Protein AF-A0A0V8QGS8-F1 (afdb_monomer)

Radius of gyration: 12.03 Å; Cα contacts (8 Å, |Δi|>4): 243; chains: 1; bounding box: 34×21×25 Å

Solvent-accessible surface area (backbone atoms only — not comparable to full-atom values): 4753 Å² total; per-residue (Å²): 86,79,36,69,49,77,57,97,60,34,23,33,35,54,26,59,55,71,86,66,56,43,65,43,75,50,62,56,54,57,96,86,11,39,27,34,31,37,33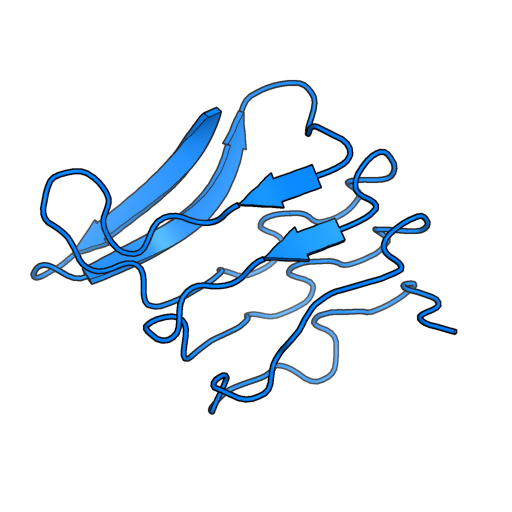,58,46,20,40,46,59,38,50,59,27,29,35,42,47,64,36,79,55,31,30,34,39,25,51,28,20,34,17,42,12,54,47,30,56,45,68,71,58,89,56,41,78,43,68,39,93,44,18,49,40,71,36,65,68,120

Sequence (94 aa):
MFTYKIENGYCAITGYKGEVPSELVVPETIEGATVCSITDNAFAGCTTLEKVTLPPTVQMIGHKAFKDCKNLKTINTKNVTHLRPDAFEGVVIA

InterPro domains:
  IPR026906 BspA-type LRR region [PF13306] (34-89)
  IPR032675 Leucine-rich repeat domain superfamily [G3DSA:3.80.10.10] (1-93)

Foldseek 3Di:
DWDWDDDPLAIETQADPDQDAQEEEDDCDDPSRGHAEYEACRQAQNCSHAEYHDDLNHAEYYACSNANVANHAYDDCPSHNYYDPRVHHNYDHD

Organism: NCBI:txid290052

pLDDT: mean 96.55, std 5.52, range [53.91, 98.81]

Mean predicted aligned error: 2.3 Å

Secondary structure (DSSP, 8-state):
-EEEEEETTEEEEEEESSSPPSEEE--SEETTEEEEEE-TTTTTT-TT--EEE--TT--EE-TTTTTT-TT--EE--TT-SEE-TTTTTT----

Nearest PDB structures (foldseek):
  6mlx-assembly3_C  TM=9.117E-01  e=2.038E-06  Treponema pallidum
  4fs7-assembly1_A  TM=8.053E-01  e=8.578E-05  Bacteroides ovatus ATCC 8483
  4oju-assembly1_D  TM=5.997E-01  e=6.279E-04  Pseudoflavonifractor capillosus ATCC 29799
  4cp6-assembly1_A  TM=3.447E-01  e=3.013E-03  Streptococcus pneumoniae

Structure (mmCIF, N/CA/C/O backbone):
data_AF-A0A0V8QGS8-F1
#
_entry.id   AF-A0A0V8QGS8-F1
#
loop_
_atom_site.group_PDB
_atom_site.id
_atom_site.type_symbol
_atom_site.label_atom_id
_atom_site.label_alt_id
_atom_site.label_comp_id
_atom_site.label_asym_id
_atom_site.label_entity_id
_atom_site.label_seq_id
_atom_site.pdbx_PDB_ins_code
_atom_site.Cartn_x
_atom_site.Cartn_y
_atom_site.Cartn_z
_atom_site.occupancy
_atom_site.B_iso_or_equiv
_atom_site.auth_seq_id
_atom_site.auth_comp_id
_atom_site.auth_asym_id
_atom_site.auth_atom_id
_atom_site.pdbx_PDB_model_num
ATOM 1 N N . MET A 1 1 ? 9.148 5.269 8.580 1.00 91.56 1 MET A N 1
ATOM 2 C CA . MET A 1 1 ? 9.723 5.046 7.228 1.00 91.56 1 MET A CA 1
ATOM 3 C C . MET A 1 1 ? 9.239 3.707 6.707 1.00 91.56 1 MET A C 1
ATOM 5 O O . MET A 1 1 ? 9.074 2.806 7.522 1.00 91.56 1 MET A O 1
ATOM 9 N N . PHE A 1 2 ? 9.009 3.556 5.403 1.00 97.88 2 PHE A N 1
ATOM 10 C CA . PHE A 1 2 ? 8.597 2.263 4.848 1.00 97.88 2 PHE A CA 1
ATOM 11 C C . PHE A 1 2 ? 9.626 1.171 5.156 1.00 97.88 2 PHE A C 1
ATOM 13 O O . PHE A 1 2 ? 10.831 1.405 5.063 1.00 97.88 2 PHE A O 1
ATOM 20 N N . THR A 1 3 ? 9.144 -0.015 5.517 1.00 98.50 3 THR A N 1
ATOM 21 C CA . THR A 1 3 ? 9.937 -1.246 5.501 1.00 98.50 3 THR A CA 1
ATOM 22 C C . THR A 1 3 ? 9.609 -2.002 4.226 1.00 98.50 3 THR A C 1
ATOM 24 O O . THR A 1 3 ? 8.468 -1.996 3.759 1.00 98.50 3 THR A O 1
ATOM 27 N N . TYR A 1 4 ? 10.600 -2.654 3.634 1.00 98.69 4 TYR A N 1
ATOM 28 C CA . TYR A 1 4 ? 10.450 -3.251 2.315 1.00 98.69 4 TYR A CA 1
ATOM 29 C C . TYR A 1 4 ? 11.447 -4.385 2.089 1.00 98.69 4 TYR A C 1
ATOM 31 O O . TYR A 1 4 ? 12.402 -4.556 2.848 1.00 98.69 4 TYR A O 1
ATOM 39 N N . LYS A 1 5 ? 11.193 -5.171 1.045 1.00 98.56 5 LYS A N 1
ATOM 40 C CA . LYS A 1 5 ? 12.110 -6.179 0.509 1.00 98.56 5 LYS A CA 1
ATOM 41 C C . LYS A 1 5 ? 12.296 -5.919 -0.976 1.00 98.56 5 LYS A C 1
ATOM 43 O O . LYS A 1 5 ? 11.309 -5.682 -1.670 1.00 98.56 5 LYS A O 1
ATOM 48 N N . ILE A 1 6 ? 13.541 -5.966 -1.435 1.00 98.50 6 ILE A N 1
ATOM 49 C CA . ILE A 1 6 ? 13.885 -5.830 -2.848 1.00 98.50 6 ILE A CA 1
ATOM 50 C C . ILE A 1 6 ? 14.396 -7.170 -3.359 1.00 98.50 6 ILE A C 1
ATOM 52 O O . ILE A 1 6 ? 15.282 -7.770 -2.754 1.00 98.50 6 ILE A O 1
ATOM 56 N N . GLU A 1 7 ? 13.846 -7.614 -4.483 1.00 98.00 7 GLU A N 1
ATOM 57 C CA . GLU A 1 7 ? 14.265 -8.821 -5.187 1.00 98.00 7 GLU A CA 1
ATOM 58 C C . GLU A 1 7 ? 14.142 -8.589 -6.698 1.00 98.00 7 GLU A C 1
ATOM 60 O O . GLU A 1 7 ? 13.109 -8.132 -7.183 1.00 98.00 7 GLU A O 1
ATOM 65 N N . ASN A 1 8 ? 15.209 -8.870 -7.453 1.00 96.44 8 ASN A N 1
ATOM 66 C CA . ASN A 1 8 ? 15.240 -8.757 -8.919 1.00 96.44 8 ASN A CA 1
ATOM 67 C C . ASN A 1 8 ? 14.749 -7.400 -9.476 1.00 96.44 8 ASN A C 1
ATOM 69 O O . ASN A 1 8 ? 14.093 -7.353 -10.513 1.00 96.44 8 ASN A O 1
ATOM 73 N N . GLY A 1 9 ? 15.046 -6.292 -8.785 1.00 97.50 9 GLY A N 1
ATOM 74 C CA . GLY A 1 9 ? 14.626 -4.941 -9.194 1.00 97.50 9 GLY A CA 1
ATOM 75 C C . GLY A 1 9 ? 13.175 -4.584 -8.850 1.00 97.50 9 GLY A C 1
ATOM 76 O O . GLY A 1 9 ? 12.709 -3.500 -9.206 1.00 97.50 9 GLY A O 1
ATOM 77 N N . TYR A 1 10 ? 12.470 -5.450 -8.124 1.00 98.25 10 TYR A N 1
ATOM 78 C CA . TYR A 1 10 ? 11.118 -5.215 -7.631 1.00 98.25 10 TYR A CA 1
ATOM 79 C C . TYR A 1 10 ? 11.117 -5.038 -6.120 1.00 98.25 10 TYR A C 1
ATOM 81 O O . TYR A 1 10 ? 11.852 -5.710 -5.401 1.00 98.25 10 TYR A O 1
ATOM 89 N N . CYS A 1 11 ? 10.278 -4.129 -5.643 1.00 98.69 11 CYS A N 1
ATOM 90 C CA . CYS A 1 11 ? 10.139 -3.779 -4.244 1.00 98.69 11 CYS A CA 1
ATOM 91 C C . CYS A 1 11 ? 8.742 -4.152 -3.738 1.00 98.69 11 CYS A C 1
ATOM 93 O O . CYS A 1 11 ? 7.718 -3.769 -4.315 1.00 98.69 11 CYS A O 1
ATOM 95 N N . ALA A 1 12 ? 8.718 -4.885 -2.629 1.00 98.75 12 ALA A N 1
ATOM 96 C CA . ALA A 1 12 ? 7.520 -5.208 -1.877 1.00 98.75 12 ALA A CA 1
ATOM 97 C C . ALA A 1 12 ? 7.517 -4.419 -0.563 1.00 98.75 12 ALA A C 1
ATOM 99 O O . ALA A 1 12 ? 8.428 -4.568 0.259 1.00 98.75 12 ALA A O 1
ATOM 100 N N . ILE A 1 13 ? 6.492 -3.592 -0.347 1.00 98.75 13 ILE A N 1
ATOM 101 C CA . ILE A 1 13 ? 6.302 -2.884 0.921 1.00 98.75 13 ILE A CA 1
ATOM 102 C C . ILE A 1 13 ? 5.847 -3.892 1.971 1.00 98.75 13 ILE A C 1
ATOM 104 O O . ILE A 1 13 ? 4.804 -4.524 1.820 1.00 98.75 13 ILE A O 1
ATOM 108 N N . THR A 1 14 ? 6.627 -4.013 3.041 1.00 98.69 14 THR A N 1
ATOM 109 C CA . THR A 1 14 ? 6.360 -4.929 4.161 1.00 98.69 14 THR A CA 1
ATOM 110 C C . THR A 1 14 ? 5.784 -4.234 5.385 1.00 98.69 14 THR A C 1
ATOM 112 O O . THR A 1 14 ? 5.436 -4.901 6.353 1.00 98.69 14 THR A O 1
ATOM 115 N N . GLY A 1 15 ? 5.688 -2.904 5.344 1.00 98.31 15 GLY A N 1
ATOM 116 C CA . GLY A 1 15 ? 5.039 -2.097 6.365 1.00 98.31 15 GLY A CA 1
ATOM 117 C C . GLY A 1 15 ? 5.698 -0.744 6.571 1.00 98.31 15 GLY A C 1
ATOM 118 O O . GLY A 1 15 ? 6.247 -0.146 5.640 1.00 98.31 15 GLY A O 1
ATOM 119 N N . TYR A 1 16 ? 5.619 -0.236 7.799 1.00 97.69 16 TYR A N 1
ATOM 120 C CA . TYR A 1 16 ? 6.138 1.075 8.167 1.00 97.69 16 TYR A CA 1
ATOM 121 C C . TYR A 1 16 ? 6.741 1.042 9.572 1.00 97.69 16 TYR A C 1
ATOM 123 O O . TYR A 1 16 ? 6.092 0.679 10.546 1.00 97.69 16 TYR A O 1
ATOM 131 N N . LYS A 1 17 ? 8.008 1.438 9.687 1.00 95.31 17 LYS A N 1
ATOM 132 C CA . LYS A 1 17 ? 8.712 1.559 10.963 1.00 95.31 17 LYS A CA 1
ATOM 133 C C . LYS A 1 17 ? 8.373 2.895 11.625 1.00 95.31 17 LYS A C 1
ATOM 135 O O . LYS A 1 17 ? 8.699 3.947 11.059 1.00 95.31 17 LYS A O 1
ATOM 140 N N . GLY A 1 18 ? 7.810 2.828 12.831 1.00 93.44 18 GLY A N 1
ATOM 141 C CA . GLY A 1 18 ? 7.402 3.974 13.649 1.00 93.44 18 GLY A CA 1
ATOM 142 C C . GLY A 1 18 ? 5.895 4.225 13.599 1.00 93.44 18 GLY A C 1
ATOM 143 O O . GLY A 1 18 ? 5.138 3.377 13.136 1.00 93.44 18 GLY A O 1
ATOM 144 N N . GLU A 1 19 ? 5.471 5.394 14.072 1.00 92.50 19 GLU A N 1
ATOM 145 C CA . GLU A 1 19 ? 4.079 5.829 13.959 1.00 92.50 19 GLU A CA 1
ATOM 146 C C . GLU A 1 19 ? 3.721 6.078 12.490 1.00 92.50 19 GLU A C 1
ATOM 148 O O . GLU A 1 19 ? 4.425 6.801 11.777 1.00 92.50 19 GLU A O 1
ATOM 153 N N . VAL A 1 20 ? 2.648 5.440 12.023 1.00 96.19 20 VAL A N 1
ATOM 154 C CA . VAL A 1 20 ? 2.167 5.606 10.651 1.00 96.19 20 VAL A CA 1
ATOM 155 C C . VAL A 1 20 ? 1.458 6.958 10.540 1.00 96.19 20 VAL A C 1
ATOM 157 O O . VAL A 1 20 ? 0.557 7.219 11.337 1.00 96.19 20 VAL A O 1
ATOM 160 N N . PRO A 1 21 ? 1.838 7.829 9.587 1.00 96.94 21 PRO A N 1
ATOM 161 C CA . PRO A 1 21 ? 1.145 9.096 9.379 1.00 96.94 21 PRO A CA 1
ATOM 162 C C . PRO A 1 21 ? -0.295 8.863 8.903 1.00 96.94 21 PRO A C 1
ATOM 164 O O . PRO A 1 21 ? -0.616 7.815 8.343 1.00 96.94 21 PRO A O 1
ATOM 167 N N . SER A 1 22 ? -1.157 9.867 9.068 1.00 97.06 22 SER A N 1
ATOM 168 C CA . SER A 1 22 ? -2.541 9.796 8.583 1.00 97.06 22 SER A CA 1
ATOM 169 C C . SER A 1 22 ? -2.650 9.725 7.060 1.00 97.06 22 SER A C 1
ATOM 171 O O . SER A 1 22 ? -3.626 9.192 6.536 1.00 97.06 22 SER A O 1
ATOM 173 N N . GLU A 1 23 ? -1.634 10.184 6.332 1.00 97.94 23 GLU A N 1
ATOM 174 C CA . GLU A 1 23 ? -1.549 10.048 4.882 1.00 97.94 23 GLU A CA 1
ATOM 175 C C . GLU A 1 23 ? -0.236 9.378 4.471 1.00 97.94 23 GLU A C 1
ATOM 177 O O . GLU A 1 23 ? 0.855 9.822 4.836 1.00 97.94 23 GLU A O 1
ATOM 182 N N . LEU A 1 24 ? -0.348 8.314 3.675 1.00 97.62 24 LEU A N 1
ATOM 183 C CA . LEU A 1 24 ? 0.779 7.652 3.031 1.00 97.62 24 LEU A CA 1
ATOM 184 C C . LEU A 1 24 ? 0.752 7.903 1.527 1.00 97.62 24 LEU A C 1
ATOM 186 O O . LEU A 1 24 ? -0.233 7.621 0.844 1.00 97.62 24 LEU A O 1
ATOM 190 N N . VAL A 1 25 ? 1.885 8.357 1.003 1.00 98.06 25 VAL A N 1
ATOM 191 C CA . VAL A 1 25 ? 2.166 8.389 -0.432 1.00 98.06 25 VAL A CA 1
ATOM 192 C C . VAL A 1 25 ? 3.226 7.331 -0.697 1.00 98.06 25 VAL A C 1
ATOM 194 O O . VAL A 1 25 ? 4.381 7.485 -0.297 1.00 98.06 25 VAL A O 1
ATOM 197 N N . VAL A 1 26 ? 2.819 6.218 -1.304 1.00 98.19 26 VAL A N 1
ATOM 198 C CA . VAL A 1 26 ? 3.744 5.135 -1.650 1.00 98.19 26 VAL A CA 1
ATOM 199 C C . VAL A 1 26 ? 4.534 5.571 -2.895 1.00 98.19 26 VAL A C 1
ATOM 201 O O . VAL A 1 26 ? 3.917 5.951 -3.890 1.00 98.19 26 VAL A O 1
ATOM 204 N N . PRO A 1 27 ? 5.879 5.576 -2.864 1.00 98.00 27 PRO A N 1
ATOM 205 C CA . PRO A 1 27 ? 6.680 5.994 -4.012 1.00 98.00 27 PRO A CA 1
ATOM 206 C C . PRO A 1 27 ? 6.643 4.943 -5.129 1.00 98.00 27 PRO A C 1
ATOM 208 O O . PRO A 1 27 ? 6.475 3.757 -4.859 1.00 98.00 27 PRO A O 1
ATOM 211 N N . GLU A 1 28 ? 6.862 5.360 -6.379 1.00 98.25 28 GLU A N 1
ATOM 212 C CA . GLU A 1 28 ? 6.977 4.433 -7.520 1.00 98.25 28 GLU A CA 1
ATOM 213 C C . GLU A 1 28 ? 8.227 3.546 -7.421 1.00 98.25 28 GLU A C 1
ATOM 215 O O . GLU A 1 28 ? 8.215 2.390 -7.846 1.00 98.25 28 GLU A O 1
ATOM 220 N N . THR A 1 29 ? 9.303 4.070 -6.825 1.00 98.38 29 THR A N 1
ATOM 221 C CA . THR A 1 29 ? 10.582 3.370 -6.669 1.00 98.38 29 THR A CA 1
ATOM 222 C C . THR A 1 29 ? 11.176 3.553 -5.279 1.00 98.38 29 THR A C 1
ATOM 224 O O . THR A 1 29 ? 11.106 4.644 -4.711 1.00 98.38 29 THR A O 1
ATOM 227 N N . ILE A 1 30 ? 11.846 2.519 -4.774 1.00 98.19 30 ILE A N 1
ATOM 228 C CA . ILE A 1 30 ? 12.683 2.564 -3.568 1.00 98.19 30 ILE A CA 1
ATOM 229 C C . ILE A 1 30 ? 14.034 1.950 -3.928 1.00 98.19 30 ILE A C 1
ATOM 231 O O . ILE A 1 30 ? 14.075 0.836 -4.435 1.00 98.19 30 ILE A O 1
ATOM 235 N N . GLU A 1 31 ? 15.125 2.688 -3.706 1.00 97.62 31 GLU A N 1
ATOM 236 C CA . GLU A 1 31 ? 16.498 2.249 -4.031 1.00 97.62 31 GLU A CA 1
ATOM 237 C C . GLU A 1 31 ? 16.659 1.751 -5.483 1.00 97.62 31 GLU A C 1
ATOM 239 O O . GLU A 1 31 ? 17.366 0.790 -5.767 1.00 97.62 31 GLU A O 1
ATOM 244 N N . GLY A 1 32 ? 15.964 2.398 -6.425 1.00 97.62 32 GLY A N 1
ATOM 245 C CA . GLY A 1 32 ? 15.971 2.026 -7.845 1.00 97.62 32 GLY A CA 1
ATOM 246 C C . GLY A 1 32 ? 15.117 0.801 -8.195 1.00 97.62 32 GLY A C 1
ATOM 247 O O . GLY A 1 32 ? 14.953 0.502 -9.375 1.00 97.62 32 GLY A O 1
ATOM 248 N N . ALA A 1 33 ? 14.530 0.121 -7.207 1.00 98.56 33 ALA A N 1
ATOM 249 C CA . ALA A 1 33 ? 13.594 -0.973 -7.422 1.00 98.56 33 ALA A CA 1
ATOM 250 C C . ALA A 1 33 ? 12.151 -0.464 -7.536 1.00 98.56 33 ALA A C 1
ATOM 252 O O . ALA A 1 33 ? 11.727 0.418 -6.786 1.00 98.56 33 ALA A O 1
ATOM 253 N N . THR A 1 34 ? 11.379 -1.049 -8.450 1.00 98.69 34 THR A N 1
ATOM 254 C CA . THR A 1 34 ? 9.982 -0.665 -8.709 1.00 98.69 34 THR A CA 1
ATOM 255 C C . THR A 1 34 ? 9.071 -1.189 -7.607 1.00 98.69 34 THR A C 1
ATOM 257 O O . THR A 1 34 ? 9.003 -2.399 -7.392 1.00 98.69 34 THR A O 1
ATOM 260 N N . VAL A 1 35 ? 8.331 -0.310 -6.930 1.00 98.81 35 VAL A N 1
ATOM 261 C CA . VAL A 1 35 ? 7.346 -0.717 -5.922 1.00 98.81 35 VAL A CA 1
ATOM 262 C C . VAL A 1 35 ? 6.146 -1.337 -6.623 1.00 98.81 35 VAL A C 1
ATOM 264 O O . VAL A 1 35 ? 5.376 -0.643 -7.286 1.00 98.81 35 VAL A O 1
ATOM 267 N N . CYS A 1 36 ?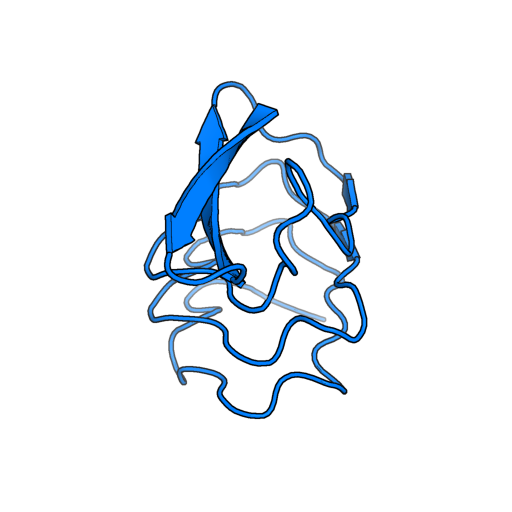 5.990 -2.651 -6.487 1.00 98.31 36 CYS A N 1
ATOM 268 C CA . CYS A 1 36 ? 4.982 -3.416 -7.221 1.00 98.31 36 CYS A CA 1
ATOM 269 C C . CYS A 1 36 ? 3.943 -4.094 -6.323 1.00 98.31 36 CYS A C 1
ATOM 271 O O . CYS A 1 36 ? 2.899 -4.535 -6.813 1.00 98.31 36 CYS A O 1
ATOM 273 N N . SER A 1 37 ? 4.191 -4.174 -5.012 1.00 98.56 37 SER A N 1
ATOM 274 C CA . SER A 1 37 ? 3.288 -4.866 -4.094 1.00 98.56 37 SER A CA 1
ATOM 275 C C . SER A 1 37 ? 3.302 -4.324 -2.667 1.00 98.56 37 SER A C 1
ATOM 277 O O . SER A 1 37 ? 4.287 -3.750 -2.199 1.00 98.56 37 SER A O 1
ATOM 279 N N . ILE A 1 38 ? 2.186 -4.550 -1.974 1.00 98.75 38 ILE A N 1
ATOM 280 C CA . ILE A 1 38 ? 2.035 -4.399 -0.526 1.00 98.75 38 ILE A CA 1
ATOM 281 C C . ILE A 1 38 ? 1.791 -5.794 0.044 1.00 98.75 38 ILE A C 1
ATOM 283 O O . ILE A 1 38 ? 0.824 -6.455 -0.342 1.00 98.75 38 ILE A O 1
ATOM 287 N N . THR A 1 39 ? 2.684 -6.266 0.912 1.00 98.75 39 THR A N 1
ATOM 288 C CA . THR A 1 39 ? 2.642 -7.646 1.404 1.00 98.75 39 THR A CA 1
ATOM 289 C C . THR A 1 39 ? 1.569 -7.855 2.463 1.00 98.75 39 THR A C 1
ATOM 291 O O . THR A 1 39 ? 0.954 -6.915 2.973 1.00 98.75 39 THR A O 1
ATOM 294 N N . ASP A 1 40 ? 1.395 -9.118 2.836 1.00 98.75 40 ASP A N 1
ATOM 295 C CA . ASP A 1 40 ? 0.501 -9.518 3.908 1.00 98.75 40 ASP A CA 1
ATOM 296 C C . ASP A 1 40 ? 0.800 -8.751 5.203 1.00 98.75 40 ASP A C 1
ATOM 298 O O . ASP A 1 40 ? 1.959 -8.589 5.592 1.00 98.75 40 ASP A O 1
ATOM 302 N N . ASN A 1 41 ? -0.264 -8.297 5.866 1.00 98.44 41 ASN A N 1
ATOM 303 C CA . ASN A 1 41 ? -0.240 -7.558 7.133 1.00 98.44 41 ASN A CA 1
ATOM 304 C C . ASN A 1 41 ? 0.607 -6.265 7.162 1.00 98.44 41 ASN A C 1
ATOM 306 O O . ASN A 1 41 ? 0.834 -5.742 8.251 1.00 98.44 41 ASN A O 1
ATOM 310 N N . ALA A 1 42 ? 1.055 -5.726 6.019 1.00 98.56 42 ALA A N 1
ATOM 311 C CA . ALA A 1 42 ? 2.010 -4.609 5.981 1.00 98.56 42 ALA A CA 1
ATOM 312 C C . ALA A 1 42 ? 1.589 -3.392 6.832 1.00 98.56 42 ALA A C 1
ATOM 314 O O . ALA A 1 42 ? 2.411 -2.787 7.517 1.00 98.56 42 ALA A O 1
ATOM 315 N N . PHE A 1 43 ? 0.302 -3.055 6.823 1.00 98.44 43 PHE A N 1
ATOM 316 C CA . PHE A 1 43 ? -0.281 -1.957 7.589 1.00 98.44 43 PHE A CA 1
ATOM 317 C C . PHE A 1 43 ? -1.385 -2.438 8.539 1.00 98.44 43 PHE A C 1
ATOM 319 O O . PHE A 1 43 ? -2.219 -1.641 8.964 1.00 98.44 43 PHE A O 1
ATOM 326 N N . ALA A 1 44 ? -1.406 -3.723 8.905 1.00 98.00 44 ALA A N 1
ATOM 327 C CA . ALA A 1 44 ? -2.425 -4.246 9.809 1.00 98.00 44 ALA A CA 1
ATOM 328 C C . ALA A 1 44 ? -2.422 -3.490 11.152 1.00 98.00 44 ALA A C 1
ATOM 330 O O . ALA A 1 44 ? -1.381 -3.306 11.782 1.00 98.00 44 ALA A O 1
ATOM 331 N N . GLY A 1 45 ? -3.596 -3.039 11.588 1.00 97.44 45 GLY A N 1
ATOM 332 C CA . GLY A 1 45 ? -3.798 -2.298 12.829 1.00 97.44 45 GLY A CA 1
ATOM 333 C C . GLY A 1 45 ? -3.358 -0.833 12.783 1.00 97.44 45 GLY A C 1
ATOM 334 O O . GLY A 1 45 ? -3.339 -0.189 13.831 1.00 97.44 45 GLY A O 1
ATOM 335 N N . CYS A 1 46 ? -3.018 -0.278 11.613 1.00 97.38 46 CYS A N 1
ATOM 336 C CA . CYS A 1 46 ? -2.671 1.141 11.492 1.00 97.38 46 CYS A CA 1
ATOM 337 C C . CYS A 1 46 ? -3.930 2.007 11.618 1.00 97.38 46 CYS A C 1
ATOM 339 O O . CYS A 1 46 ? -4.554 2.371 10.622 1.00 97.38 46 CYS A O 1
ATOM 341 N N . THR A 1 47 ? -4.322 2.319 12.852 1.00 95.88 47 THR A N 1
ATOM 342 C CA . THR A 1 47 ? -5.537 3.087 13.155 1.00 95.88 47 THR A CA 1
ATOM 343 C C . THR A 1 47 ? -5.386 4.581 12.902 1.00 95.88 47 THR A C 1
ATOM 345 O O . THR A 1 47 ? -6.394 5.256 12.783 1.00 95.88 47 THR A O 1
ATOM 348 N N . THR A 1 48 ? -4.173 5.120 12.790 1.00 97.00 48 THR A N 1
ATOM 349 C CA . THR A 1 48 ? -3.940 6.534 12.444 1.00 97.00 48 THR A CA 1
ATOM 350 C C . THR A 1 48 ? -4.116 6.818 10.955 1.00 97.00 48 THR A C 1
ATOM 352 O O . THR A 1 48 ? -4.357 7.959 10.580 1.00 97.00 48 THR A O 1
ATOM 355 N N . LEU A 1 49 ? -3.997 5.793 10.109 1.00 97.44 49 LEU A N 1
ATOM 356 C CA . LEU A 1 49 ? -3.968 5.916 8.657 1.00 97.44 49 LEU A CA 1
ATOM 357 C C . LEU A 1 49 ? -5.361 6.226 8.096 1.00 97.44 49 LEU A C 1
ATOM 359 O O . LEU A 1 49 ? -6.277 5.422 8.236 1.00 97.44 49 LEU A O 1
ATOM 363 N N . GLU A 1 50 ? -5.497 7.364 7.417 1.00 97.56 50 GLU A N 1
ATOM 364 C CA . GLU A 1 50 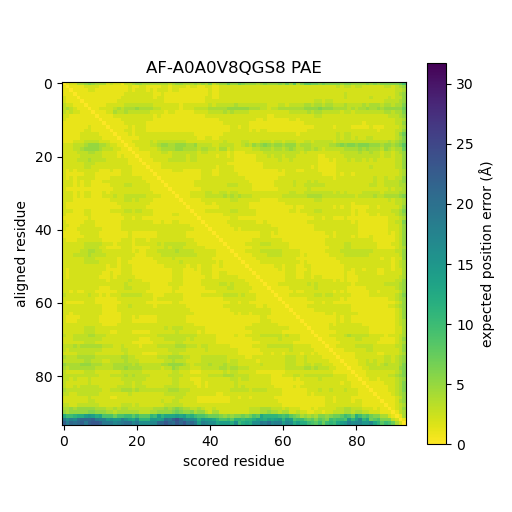? -6.741 7.842 6.802 1.00 97.56 50 GLU A CA 1
ATOM 365 C C . GLU A 1 50 ? -6.743 7.739 5.277 1.00 97.56 50 GLU A C 1
ATOM 367 O O . GLU A 1 50 ? -7.793 7.502 4.668 1.00 97.56 50 GLU A O 1
ATOM 372 N N . LYS A 1 51 ? -5.578 7.908 4.647 1.00 97.81 51 LYS A N 1
ATOM 373 C CA . LYS A 1 51 ? -5.447 7.928 3.190 1.00 97.81 51 LYS A CA 1
ATOM 374 C C . LYS A 1 51 ? -4.173 7.244 2.717 1.00 97.81 51 LYS A C 1
ATOM 376 O O . LYS A 1 51 ? -3.090 7.471 3.252 1.00 97.81 51 LYS A O 1
ATOM 381 N N . VAL A 1 52 ? -4.302 6.461 1.649 1.00 98.06 52 VAL A N 1
ATOM 382 C CA . VAL A 1 52 ? -3.181 5.831 0.948 1.00 98.06 52 VAL A CA 1
ATOM 383 C C . VAL A 1 52 ? -3.248 6.177 -0.534 1.00 98.06 52 VAL A C 1
ATOM 385 O O . VAL A 1 52 ? -4.200 5.826 -1.234 1.00 98.06 52 VAL A O 1
ATOM 388 N N . THR A 1 53 ? -2.206 6.837 -1.027 1.00 98.19 53 THR A N 1
ATOM 389 C CA . THR A 1 53 ? -1.994 7.076 -2.456 1.00 98.19 53 THR A CA 1
ATOM 390 C C . THR A 1 53 ? -1.030 6.021 -2.987 1.00 98.19 53 THR A C 1
ATOM 392 O O . THR A 1 53 ? 0.139 5.995 -2.598 1.00 98.19 53 THR A O 1
ATOM 395 N N . LEU A 1 54 ? -1.536 5.141 -3.854 1.00 98.38 54 LEU A N 1
ATOM 396 C CA . LEU A 1 54 ? -0.747 4.100 -4.509 1.00 98.38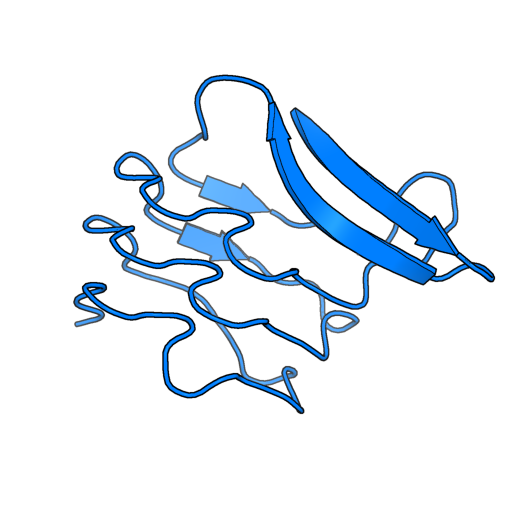 54 LEU A CA 1
ATOM 397 C C . LEU A 1 54 ? -0.203 4.600 -5.855 1.00 98.38 54 LEU A C 1
ATOM 399 O O . LEU A 1 54 ? -0.95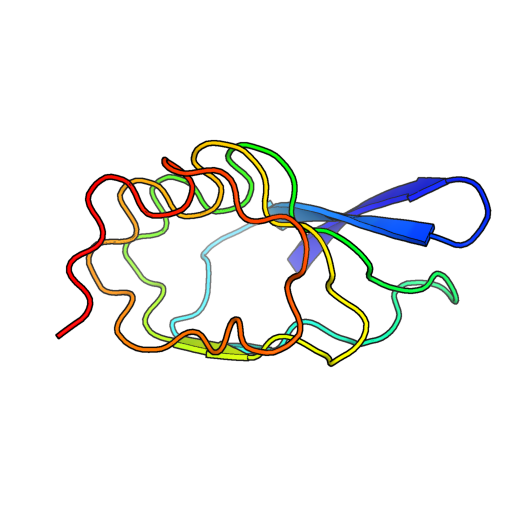6 5.220 -6.614 1.00 98.38 54 LEU A O 1
ATOM 403 N N . PRO A 1 55 ? 1.063 4.300 -6.189 1.00 97.94 55 PRO A N 1
ATOM 404 C CA . PRO A 1 55 ? 1.589 4.534 -7.521 1.00 97.94 55 PRO A CA 1
ATOM 405 C C . PRO A 1 55 ? 0.942 3.563 -8.521 1.00 97.94 55 PRO A C 1
ATOM 407 O O . PRO A 1 55 ? 0.457 2.494 -8.131 1.00 97.94 55 PRO A O 1
ATOM 410 N N . PRO A 1 56 ? 0.962 3.875 -9.828 1.00 97.81 56 PRO A N 1
ATOM 411 C CA . PRO A 1 56 ? 0.408 2.989 -10.852 1.00 97.81 56 PRO A CA 1
ATOM 412 C C . PRO A 1 56 ? 1.136 1.643 -10.964 1.00 97.81 56 PRO A C 1
ATOM 414 O O . PRO A 1 56 ? 0.587 0.702 -11.530 1.00 97.81 56 PRO A O 1
ATOM 417 N N . THR A 1 57 ? 2.346 1.541 -10.417 1.00 98.31 57 THR A N 1
ATOM 418 C CA . THR A 1 57 ? 3.175 0.333 -10.424 1.00 98.31 57 THR A CA 1
ATOM 419 C C . THR A 1 57 ? 2.724 -0.725 -9.416 1.00 98.31 57 THR A C 1
ATOM 421 O O . THR A 1 57 ? 3.074 -1.892 -9.584 1.00 98.31 57 THR A O 1
ATOM 424 N N . VAL A 1 58 ? 1.942 -0.365 -8.388 1.00 98.62 58 VAL A N 1
ATOM 425 C CA . VAL A 1 58 ? 1.439 -1.331 -7.397 1.00 98.62 58 VAL A CA 1
ATOM 426 C C . VAL A 1 58 ? 0.313 -2.158 -8.007 1.00 98.62 58 VAL A C 1
ATOM 428 O O . VAL A 1 58 ? -0.790 -1.667 -8.240 1.00 98.62 58 VAL A O 1
ATOM 431 N N . GLN A 1 59 ? 0.598 -3.441 -8.221 1.00 98.19 59 GLN A N 1
ATOM 432 C CA . GLN A 1 59 ? -0.314 -4.393 -8.853 1.00 98.19 59 GLN A CA 1
ATOM 433 C C . GLN A 1 59 ? -0.875 -5.427 -7.871 1.00 98.19 59 GLN A C 1
ATOM 435 O O . GLN A 1 59 ? -1.899 -6.042 -8.166 1.00 98.19 59 GLN A O 1
ATOM 440 N N . MET A 1 60 ? -0.243 -5.615 -6.707 1.00 98.56 60 MET A N 1
ATOM 441 C CA . MET A 1 60 ? -0.642 -6.632 -5.731 1.00 98.56 60 MET A CA 1
ATOM 442 C C . MET A 1 60 ? -0.796 -6.069 -4.316 1.00 98.56 60 MET A C 1
ATOM 444 O O . MET A 1 60 ? 0.094 -5.385 -3.809 1.00 98.56 60 MET A O 1
ATOM 448 N N . ILE A 1 61 ? -1.904 -6.415 -3.659 1.00 98.69 61 ILE A N 1
ATOM 449 C CA . ILE A 1 61 ? -2.151 -6.158 -2.236 1.00 98.69 61 ILE A CA 1
ATOM 450 C C . ILE A 1 61 ? -2.480 -7.492 -1.557 1.00 98.69 61 ILE A C 1
ATOM 452 O O . ILE A 1 61 ? -3.442 -8.170 -1.929 1.00 98.69 61 ILE A O 1
ATOM 456 N N . GLY A 1 62 ? -1.647 -7.859 -0.583 1.00 98.75 62 GLY A N 1
ATOM 457 C CA . GLY A 1 62 ? -1.679 -9.129 0.136 1.00 98.75 62 GLY A CA 1
ATOM 458 C C . GLY A 1 62 ? -2.798 -9.271 1.170 1.00 98.75 62 GLY A C 1
ATOM 459 O O . GLY A 1 62 ? -3.612 -8.370 1.390 1.00 98.75 62 GLY A O 1
ATOM 460 N N . HIS A 1 63 ? -2.821 -10.433 1.820 1.00 98.62 63 HIS A N 1
ATOM 461 C CA . HIS A 1 63 ? -3.797 -10.779 2.848 1.00 98.62 63 HIS A CA 1
ATOM 462 C C . HIS A 1 63 ? -3.687 -9.825 4.032 1.00 98.62 63 HIS A C 1
ATOM 464 O O . HIS A 1 63 ? -2.594 -9.593 4.557 1.00 98.62 63 HIS A O 1
ATOM 470 N N . LYS A 1 64 ? -4.823 -9.279 4.477 1.00 98.50 64 LYS A N 1
ATOM 471 C CA . LYS A 1 64 ? -4.893 -8.415 5.669 1.00 98.50 64 LYS A CA 1
ATOM 472 C C . LYS A 1 64 ? -3.944 -7.210 5.626 1.00 98.50 64 LYS A C 1
ATOM 474 O O . LYS A 1 64 ? -3.598 -6.668 6.673 1.00 98.50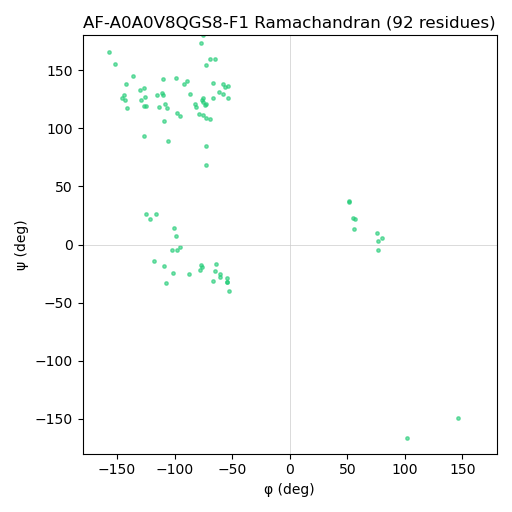 64 LYS A O 1
ATOM 479 N N . ALA A 1 65 ? -3.515 -6.780 4.434 1.00 98.69 65 ALA A N 1
ATOM 480 C CA . ALA A 1 65 ? -2.528 -5.714 4.260 1.00 98.69 65 ALA A CA 1
ATOM 481 C C . ALA A 1 65 ? -2.916 -4.412 4.979 1.00 98.69 65 ALA A C 1
ATOM 483 O O . ALA A 1 65 ? -2.039 -3.726 5.487 1.00 98.69 65 ALA A O 1
ATOM 484 N N . PHE A 1 66 ? -4.212 -4.115 5.074 1.00 98.38 66 PHE A N 1
ATOM 485 C CA . PHE A 1 66 ? -4.794 -2.968 5.773 1.00 98.38 66 PHE A CA 1
ATOM 486 C C . PHE A 1 66 ? -5.842 -3.405 6.806 1.00 98.38 66 PHE A C 1
ATOM 488 O O . PHE A 1 66 ? -6.780 -2.662 7.101 1.00 98.38 66 PHE A O 1
ATOM 495 N N . LYS A 1 67 ? -5.729 -4.628 7.341 1.00 98.25 67 LYS A N 1
ATOM 496 C CA . LYS A 1 67 ? -6.685 -5.140 8.329 1.00 98.25 67 LYS A CA 1
ATOM 497 C C . LYS A 1 67 ? -6.762 -4.205 9.530 1.00 98.25 67 LYS A C 1
ATOM 499 O O . LYS A 1 67 ? -5.730 -3.783 10.037 1.00 98.25 67 LYS A O 1
ATOM 504 N N . ASP A 1 68 ? -7.965 -3.915 10.012 1.00 97.62 68 ASP A N 1
ATOM 505 C CA . ASP A 1 68 ? -8.214 -3.041 11.166 1.00 97.62 68 ASP A CA 1
ATOM 506 C C . ASP A 1 68 ? -7.630 -1.612 11.033 1.00 97.62 68 ASP A C 1
ATOM 508 O O . ASP A 1 68 ? -7.468 -0.908 12.035 1.00 97.62 68 ASP A O 1
ATOM 512 N N . CYS A 1 69 ? -7.362 -1.128 9.812 1.00 97.38 69 CYS A N 1
ATOM 513 C CA . CYS A 1 6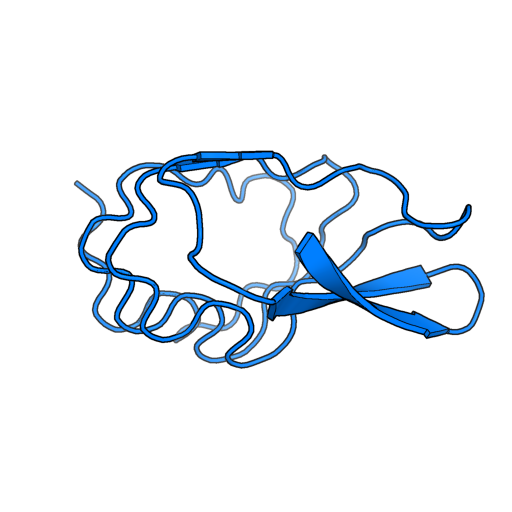9 ? -7.104 0.292 9.537 1.00 97.38 69 CYS A CA 1
ATOM 514 C C . CYS A 1 69 ? -8.403 1.109 9.641 1.00 97.38 69 CYS A C 1
ATOM 516 O O . CYS A 1 69 ? -8.941 1.588 8.647 1.00 97.38 69 CYS A O 1
ATOM 518 N N . LYS A 1 70 ? -8.941 1.244 10.857 1.00 95.88 70 LYS A N 1
ATOM 519 C CA . LYS A 1 70 ? -10.308 1.741 11.110 1.00 95.88 70 LYS A CA 1
ATOM 520 C C . LYS A 1 70 ? -10.592 3.161 10.618 1.00 95.88 70 LYS A C 1
ATOM 522 O O . LYS A 1 70 ? -11.749 3.480 10.375 1.00 95.88 70 LYS A O 1
ATOM 527 N N . ASN A 1 71 ? -9.564 3.999 10.491 1.00 96.44 71 ASN A N 1
ATOM 528 C CA . ASN A 1 71 ? -9.71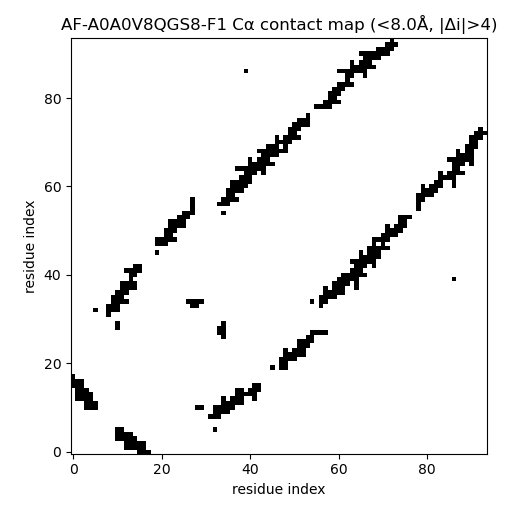1 5.370 10.006 1.00 96.44 71 ASN A CA 1
ATOM 529 C C . ASN A 1 71 ? -9.440 5.512 8.501 1.00 96.44 71 ASN A C 1
ATOM 531 O O . ASN A 1 71 ? -9.600 6.615 7.980 1.00 96.44 71 ASN A O 1
ATOM 535 N N . LEU A 1 72 ? -9.069 4.434 7.795 1.00 97.44 72 LEU A N 1
ATOM 536 C CA . LEU A 1 72 ? -8.755 4.472 6.368 1.00 97.44 72 LEU A CA 1
ATOM 537 C C . LEU A 1 72 ? -10.028 4.734 5.559 1.00 97.44 72 LEU A C 1
ATOM 539 O O . LEU A 1 72 ? -10.879 3.861 5.410 1.00 97.44 72 LEU A O 1
ATOM 543 N N . LYS A 1 73 ? -10.128 5.945 5.010 1.00 96.06 73 LYS A N 1
ATOM 544 C CA . LYS A 1 73 ? -11.268 6.427 4.216 1.00 96.06 73 LYS A CA 1
ATOM 545 C C . LYS A 1 73 ? -10.993 6.402 2.723 1.00 96.06 73 LYS A C 1
ATOM 547 O O . LYS A 1 73 ? -11.922 6.409 1.925 1.00 96.06 73 LYS A O 1
ATOM 552 N N . THR A 1 74 ? -9.729 6.467 2.308 1.00 96.25 74 THR A N 1
ATOM 553 C CA . THR A 1 74 ? -9.404 6.630 0.887 1.00 96.25 74 THR A CA 1
ATOM 554 C C . THR A 1 74 ? -8.188 5.815 0.490 1.00 96.25 74 THR A C 1
ATOM 556 O O . THR A 1 74 ? -7.071 6.070 0.933 1.00 96.25 74 THR A O 1
ATOM 559 N N . ILE A 1 75 ? -8.406 4.874 -0.424 1.00 96.50 75 ILE A N 1
ATOM 560 C CA . ILE A 1 75 ? -7.355 4.164 -1.144 1.00 96.50 75 ILE A CA 1
ATOM 561 C C . ILE A 1 75 ? -7.846 3.859 -2.558 1.00 96.50 75 ILE A C 1
ATOM 563 O O . ILE A 1 75 ? -8.922 3.300 -2.748 1.00 96.50 75 ILE A O 1
ATOM 567 N N . ASN A 1 76 ? -7.075 4.259 -3.568 1.00 94.44 76 ASN A N 1
ATOM 568 C CA . ASN A 1 76 ? -7.425 3.997 -4.961 1.00 94.44 76 ASN A CA 1
ATOM 569 C C . ASN A 1 76 ? -6.727 2.725 -5.447 1.00 94.44 76 ASN A C 1
ATOM 571 O O . ASN A 1 76 ? -5.513 2.718 -5.641 1.00 94.44 76 ASN A O 1
ATOM 575 N N . THR A 1 77 ? -7.502 1.668 -5.675 1.00 94.81 77 THR A N 1
ATOM 576 C CA . THR A 1 77 ? -7.008 0.354 -6.107 1.00 94.81 77 THR A CA 1
ATOM 577 C C . THR A 1 77 ? -7.182 0.098 -7.607 1.00 94.81 77 THR A C 1
ATOM 579 O O . THR A 1 77 ? -7.003 -1.031 -8.047 1.00 94.81 77 THR A O 1
ATOM 582 N N . LYS A 1 78 ? -7.478 1.117 -8.429 1.00 94.94 78 LYS A N 1
ATOM 583 C CA . LYS A 1 78 ? -7.797 0.944 -9.864 1.00 94.94 78 LYS A CA 1
ATOM 584 C C . LYS A 1 78 ? -6.742 0.190 -10.689 1.00 94.94 78 LYS A C 1
ATOM 586 O O . LYS A 1 78 ? -7.085 -0.423 -11.690 1.00 94.94 78 LYS A O 1
ATOM 591 N N . ASN A 1 79 ? -5.470 0.276 -10.294 1.00 94.50 79 ASN A N 1
ATOM 592 C CA . ASN A 1 79 ? -4.347 -0.365 -10.989 1.00 94.50 79 ASN A CA 1
ATOM 593 C C . ASN A 1 79 ? -3.943 -1.706 -10.345 1.00 94.50 79 ASN A C 1
ATOM 595 O O . ASN A 1 79 ? -3.071 -2.403 -10.862 1.00 94.50 79 ASN A O 1
ATOM 599 N N . VAL A 1 80 ? -4.564 -2.071 -9.219 1.00 97.62 80 VAL A N 1
ATOM 600 C CA . VAL A 1 80 ? -4.279 -3.308 -8.491 1.00 97.62 80 VAL A CA 1
ATOM 601 C C . VAL A 1 80 ? -4.977 -4.455 -9.214 1.00 97.62 80 VAL A C 1
ATOM 603 O O . VAL A 1 80 ? -6.202 -4.533 -9.235 1.00 97.62 80 VAL A O 1
ATOM 606 N N . THR A 1 81 ? -4.196 -5.356 -9.804 1.00 97.31 81 THR A N 1
ATOM 607 C CA . THR A 1 81 ? -4.705 -6.525 -10.537 1.00 97.31 81 THR A CA 1
ATOM 608 C C . THR A 1 81 ? -4.938 -7.726 -9.623 1.00 97.31 81 THR A C 1
ATOM 610 O O . THR A 1 81 ? -5.775 -8.573 -9.921 1.00 97.31 81 THR A O 1
ATOM 613 N N . HIS A 1 82 ? -4.229 -7.791 -8.492 1.00 97.94 82 HIS A N 1
ATOM 614 C CA . HIS A 1 82 ? -4.330 -8.865 -7.508 1.00 97.94 82 HIS A CA 1
ATOM 615 C C . HIS A 1 82 ? -4.608 -8.281 -6.124 1.00 97.94 82 HIS A C 1
ATOM 617 O O . HIS A 1 82 ? -3.694 -7.917 -5.385 1.00 97.94 82 HIS A O 1
ATOM 623 N N . LEU A 1 83 ? -5.888 -8.203 -5.768 1.00 97.50 83 LEU A N 1
ATOM 624 C CA . LEU A 1 83 ? -6.344 -7.759 -4.455 1.00 97.50 83 LEU A CA 1
ATOM 625 C C . LEU A 1 83 ? -6.855 -8.959 -3.655 1.00 97.50 83 LEU A C 1
ATOM 627 O O . LEU A 1 83 ? -7.818 -9.610 -4.066 1.00 97.50 83 LEU A O 1
ATOM 631 N N . ARG A 1 84 ? -6.222 -9.272 -2.517 1.00 97.75 84 ARG A N 1
ATOM 632 C CA . ARG A 1 84 ? -6.732 -10.330 -1.633 1.00 97.75 84 ARG A CA 1
ATOM 633 C C . ARG A 1 84 ? -8.077 -9.921 -1.007 1.00 97.75 84 ARG A C 1
ATOM 635 O O . ARG A 1 84 ? -8.208 -8.771 -0.590 1.00 97.75 84 ARG A O 1
ATOM 642 N N . PRO A 1 85 ? -9.067 -10.833 -0.906 1.00 95.00 85 PRO A N 1
ATOM 643 C CA . PRO A 1 85 ? -10.416 -10.488 -0.434 1.00 95.00 85 PRO A CA 1
ATOM 644 C C . PRO A 1 85 ? -10.477 -9.916 0.990 1.00 95.00 85 PRO A C 1
ATOM 646 O O . PRO A 1 85 ? -11.376 -9.147 1.307 1.00 95.00 85 PRO A O 1
ATOM 649 N N . ASP A 1 86 ? -9.522 -10.283 1.844 1.00 97.00 86 ASP A N 1
ATOM 650 C CA . ASP A 1 86 ? -9.402 -9.867 3.246 1.00 97.00 86 ASP A CA 1
ATOM 651 C C . ASP A 1 86 ? -8.399 -8.716 3.449 1.00 97.00 86 ASP A C 1
ATOM 653 O O . ASP A 1 86 ? -8.099 -8.347 4.585 1.00 97.00 86 ASP A O 1
ATOM 657 N N . ALA A 1 87 ? -7.869 -8.125 2.371 1.00 97.88 87 ALA A N 1
ATOM 658 C CA . ALA A 1 87 ? -6.888 -7.041 2.444 1.00 97.88 87 ALA A CA 1
ATOM 659 C C . ALA A 1 87 ? -7.369 -5.853 3.293 1.00 97.88 87 ALA A C 1
ATOM 661 O O . ALA A 1 87 ? -6.555 -5.216 3.958 1.00 97.88 87 ALA A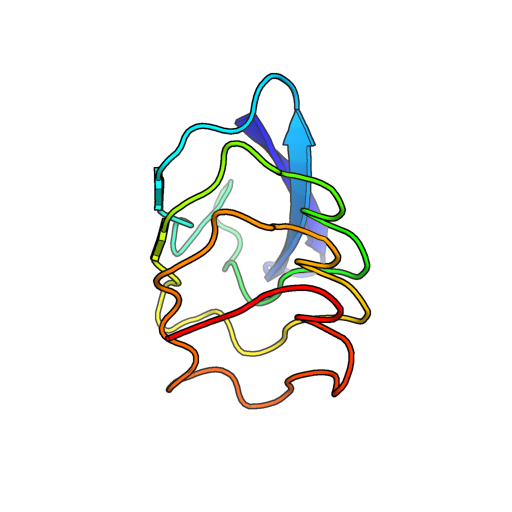 O 1
ATOM 662 N N . PHE A 1 88 ? -8.680 -5.597 3.298 1.00 97.19 88 PHE A N 1
ATOM 663 C CA . PHE A 1 88 ? -9.344 -4.504 4.011 1.00 97.19 88 PHE A CA 1
ATOM 664 C C . PHE A 1 88 ? -10.303 -5.009 5.107 1.00 97.19 88 PHE A C 1
ATOM 666 O O . PHE A 1 88 ? -11.282 -4.342 5.432 1.00 97.19 88 PHE A O 1
ATOM 673 N N . GLU A 1 89 ? -10.066 -6.200 5.672 1.00 97.19 89 GLU A N 1
ATOM 674 C CA . GLU A 1 89 ? -10.884 -6.734 6.773 1.00 97.19 89 GLU A CA 1
ATOM 675 C C . GLU A 1 89 ? -10.971 -5.721 7.934 1.00 97.19 89 GLU A C 1
ATOM 677 O O . GLU A 1 89 ? -9.953 -5.236 8.426 1.00 97.19 89 GLU A O 1
ATOM 682 N N . GLY A 1 90 ? -12.185 -5.377 8.370 1.00 94.75 90 GLY A N 1
ATOM 683 C CA . GLY A 1 90 ? -12.399 -4.404 9.450 1.00 94.75 90 GLY A CA 1
ATOM 684 C C . GLY A 1 90 ? -12.214 -2.931 9.052 1.00 94.75 90 GLY A C 1
ATOM 685 O O . GLY A 1 90 ? -12.351 -2.058 9.911 1.00 94.75 90 GLY A O 1
ATOM 686 N N . VAL A 1 91 ? -11.935 -2.635 7.778 1.00 94.56 91 VAL A N 1
ATOM 687 C CA . VAL A 1 91 ? -11.950 -1.269 7.234 1.00 94.56 91 VAL A CA 1
ATOM 688 C C . VAL A 1 91 ? -13.365 -0.928 6.780 1.00 94.56 91 VAL A C 1
ATOM 690 O O . VAL A 1 91 ? -13.984 -1.675 6.023 1.00 94.56 91 VAL A O 1
ATOM 693 N N . VAL A 1 92 ? -13.873 0.219 7.225 1.00 83.12 92 VAL A N 1
ATOM 694 C CA . VAL A 1 92 ? -15.172 0.749 6.798 1.00 83.12 92 VAL A CA 1
ATOM 695 C C . VAL A 1 92 ? -14.907 1.917 5.858 1.00 83.12 92 VAL A C 1
ATOM 697 O O . VAL A 1 92 ? -14.757 3.056 6.288 1.00 83.12 92 VAL A O 1
ATOM 700 N N . ILE A 1 93 ? -14.795 1.609 4.570 1.00 72.00 93 ILE A N 1
ATOM 701 C CA . ILE A 1 93 ? -14.745 2.616 3.508 1.00 72.00 93 ILE A CA 1
ATOM 702 C C . ILE A 1 93 ? -16.186 3.038 3.210 1.00 72.00 93 ILE A C 1
ATOM 704 O O . ILE A 1 93 ? -17.014 2.192 2.875 1.00 72.00 93 ILE A O 1
ATOM 708 N N . ALA A 1 94 ? -16.479 4.322 3.422 1.00 53.91 94 ALA A N 1
ATOM 709 C CA . ALA A 1 94 ? -17.771 4.945 3.138 1.00 53.91 94 ALA A CA 1
ATOM 710 C C . ALA A 1 94 ? -17.817 5.507 1.714 1.00 53.91 94 ALA A C 1
ATOM 712 O O . ALA A 1 94 ? -16.757 5.975 1.236 1.00 53.91 94 ALA A O 1
#